Protein AF-A0A844M3V2-F1 (afdb_monomer_lite)

Secondary structure (DSSP, 8-state):
---TTHHHHHHHHHHHSS--HHHHHHHH-S--HHHHHHHHHHHHHTTS--------PPPP-

Radius of gyration: 12.6 Å; chains: 1; bounding box: 29×24×33 Å

InterPro domains:
  IPR002577 Helix-turn-helix, HxlR type [PF01638] (2-61)
  IPR002577 Helix-turn-helix, HxlR type [PS51118] (1-61)
  IPR036388 Winged helix-like DNA-binding domain superfamily [G3DSA:1.10.10.10] (1-61)
  IPR036390 Winged helix DNA-binding domain superfamily [SSF46785] (1-61)

Sequence (61 aa):
MNGKYKMSILYCLFRYEIVRYNELKRFLSSISFKTLTNTLRELENDGLIIRKEYAQIPPKV

pLDDT: mean 81.82, std 12.15, range [41.97, 92.44]

Structure (mmCIF, N/CA/C/O backbone):
data_AF-A0A844M3V2-F1
#
_entry.id   AF-A0A844M3V2-F1
#
loop_
_atom_site.group_PDB
_atom_site.id
_atom_site.type_symbol
_atom_site.label_atom_id
_atom_site.label_alt_id
_atom_site.label_comp_id
_atom_site.label_asym_id
_atom_site.label_entity_id
_atom_site.label_seq_id
_atom_site.pdbx_PDB_ins_code
_atom_site.Cartn_x
_atom_site.Cartn_y
_atom_site.Cartn_z
_atom_site.occupancy
_atom_site.B_iso_or_equiv
_atom_site.auth_seq_id
_atom_site.auth_comp_id
_atom_site.auth_asym_id
_atom_site.auth_atom_id
_atom_site.pdbx_PDB_model_num
ATOM 1 N N . MET A 1 1 ? 15.931 5.462 -11.075 1.00 41.97 1 MET A N 1
ATOM 2 C CA . MET A 1 1 ? 15.649 4.015 -11.245 1.00 41.97 1 MET A CA 1
ATOM 3 C C . MET A 1 1 ? 14.593 3.519 -10.235 1.00 41.97 1 MET A C 1
ATOM 5 O O . MET A 1 1 ? 14.790 2.502 -9.588 1.00 41.97 1 MET A O 1
ATOM 9 N N . ASN A 1 2 ? 13.451 4.214 -10.102 1.00 51.12 2 ASN A N 1
ATOM 10 C CA . ASN A 1 2 ? 12.448 3.981 -9.037 1.00 51.12 2 ASN A CA 1
ATOM 11 C C . ASN A 1 2 ? 11.135 3.333 -9.541 1.00 51.12 2 ASN A C 1
ATOM 13 O O . ASN A 1 2 ? 10.104 3.412 -8.885 1.00 51.12 2 ASN A O 1
ATOM 17 N N . GLY A 1 3 ? 11.149 2.709 -10.725 1.00 62.66 3 GLY A N 1
ATOM 18 C CA . GLY A 1 3 ? 9.940 2.173 -11.374 1.00 62.66 3 GLY A CA 1
ATOM 19 C C . GLY A 1 3 ? 9.714 0.666 -11.222 1.00 62.66 3 GLY A C 1
ATOM 20 O O . GLY A 1 3 ? 8.610 0.201 -11.487 1.00 62.66 3 GLY A O 1
ATOM 21 N N . LYS A 1 4 ? 10.722 -0.105 -10.778 1.00 75.62 4 LYS A N 1
ATOM 22 C CA . LYS A 1 4 ? 10.677 -1.583 -10.807 1.00 75.62 4 LYS A CA 1
ATOM 23 C C . LYS A 1 4 ? 9.481 -2.160 -10.044 1.00 75.62 4 LYS A C 1
ATOM 25 O O . LYS A 1 4 ? 8.921 -3.163 -10.463 1.00 75.62 4 LYS A O 1
ATOM 30 N N . TYR A 1 5 ? 9.094 -1.524 -8.940 1.00 83.56 5 TYR A N 1
ATOM 31 C CA . TYR A 1 5 ? 8.033 -2.028 -8.070 1.00 83.56 5 TYR A CA 1
ATOM 32 C C . TYR A 1 5 ? 6.685 -1.333 -8.271 1.00 83.56 5 TYR A C 1
ATOM 34 O O . TYR A 1 5 ? 5.671 -1.943 -7.951 1.00 83.56 5 TYR A O 1
ATOM 42 N N . LYS A 1 6 ? 6.644 -0.114 -8.840 1.00 85.38 6 LYS A N 1
ATOM 43 C CA . LYS A 1 6 ? 5.383 0.614 -9.088 1.00 85.38 6 LYS A CA 1
ATOM 44 C C . LYS A 1 6 ? 4.440 -0.215 -9.962 1.00 85.38 6 LYS A C 1
ATOM 46 O O . LYS A 1 6 ? 3.307 -0.463 -9.568 1.00 85.38 6 LYS A O 1
ATOM 51 N N . MET A 1 7 ? 4.941 -0.726 -11.089 1.00 86.31 7 MET A N 1
ATOM 52 C CA . MET A 1 7 ? 4.132 -1.541 -12.001 1.00 86.31 7 MET A CA 1
ATOM 53 C C . MET A 1 7 ? 3.689 -2.865 -11.378 1.00 86.31 7 MET A C 1
ATOM 55 O O . MET A 1 7 ? 2.537 -3.252 -11.531 1.00 86.31 7 MET A O 1
ATOM 59 N N . SER A 1 8 ? 4.560 -3.539 -10.626 1.00 87.56 8 SER A N 1
ATOM 60 C CA . SER A 1 8 ? 4.201 -4.794 -9.958 1.00 87.56 8 SER A CA 1
ATOM 61 C C . SER A 1 8 ? 3.141 -4.596 -8.871 1.00 87.56 8 SER A C 1
ATOM 63 O O . SER A 1 8 ? 2.254 -5.435 -8.730 1.00 87.56 8 SER A O 1
ATOM 65 N N . ILE A 1 9 ? 3.208 -3.487 -8.121 1.00 88.56 9 ILE A N 1
ATOM 66 C CA . ILE A 1 9 ? 2.191 -3.116 -7.127 1.00 88.56 9 ILE A CA 1
ATOM 67 C C . ILE A 1 9 ? 0.854 -2.863 -7.821 1.00 88.56 9 ILE A C 1
ATOM 69 O O . ILE A 1 9 ? -0.147 -3.452 -7.425 1.00 88.56 9 ILE A O 1
ATOM 73 N N . LEU A 1 10 ? 0.845 -2.042 -8.875 1.00 88.31 10 LEU A N 1
ATOM 74 C CA . LEU A 1 10 ? -0.374 -1.729 -9.622 1.00 88.31 10 LEU A CA 1
ATOM 75 C C . LEU A 1 10 ? -0.984 -2.974 -10.265 1.00 88.31 10 LEU A C 1
ATOM 77 O O . LEU A 1 10 ? -2.183 -3.183 -10.148 1.00 88.31 10 LEU A O 1
ATOM 81 N N . TYR A 1 11 ? -0.171 -3.842 -10.871 1.00 89.00 11 TYR A N 1
ATOM 82 C CA . TYR A 1 11 ? -0.645 -5.108 -11.430 1.00 89.00 11 TYR A CA 1
ATOM 83 C C . TYR A 1 11 ? -1.238 -6.028 -10.354 1.00 89.00 11 TYR A C 1
ATOM 85 O O . TYR A 1 11 ? -2.263 -6.666 -10.578 1.00 89.00 11 TYR A O 1
ATOM 93 N N . CYS A 1 12 ? -0.621 -6.084 -9.171 1.00 89.50 12 CYS A N 1
ATOM 94 C CA . CYS A 1 12 ? -1.140 -6.860 -8.049 1.00 89.50 12 CYS A CA 1
ATOM 95 C C . CYS A 1 12 ? -2.491 -6.305 -7.573 1.00 89.50 12 CYS A C 1
ATOM 97 O O . CYS A 1 12 ? -3.445 -7.065 -7.443 1.00 89.50 12 CYS A O 1
ATOM 99 N N . LEU A 1 13 ? -2.609 -4.988 -7.397 1.00 88.88 13 LEU A N 1
ATOM 100 C CA . LEU A 1 13 ? -3.871 -4.349 -7.016 1.00 88.88 13 LEU A CA 1
ATOM 101 C C . LEU A 1 13 ? -4.943 -4.491 -8.102 1.00 88.88 13 LEU A C 1
ATOM 103 O O . LEU A 1 13 ? -6.092 -4.749 -7.778 1.00 88.88 13 LEU A O 1
ATOM 107 N N . PHE A 1 14 ? -4.574 -4.415 -9.380 1.00 88.50 14 PHE A N 1
ATOM 108 C CA . PHE A 1 14 ? -5.495 -4.655 -10.491 1.00 88.50 14 PHE A CA 1
ATOM 109 C C . PHE A 1 14 ? -6.003 -6.103 -10.517 1.00 88.50 14 PHE A C 1
ATOM 111 O O . PHE A 1 14 ? -7.170 -6.348 -10.798 1.00 88.50 14 PHE A O 1
ATOM 118 N N . ARG A 1 15 ? -5.134 -7.075 -10.213 1.00 90.38 15 ARG A N 1
ATOM 119 C CA . ARG A 1 15 ? -5.475 -8.503 -10.249 1.00 90.38 15 ARG A CA 1
ATOM 120 C C . ARG A 1 15 ? -6.252 -8.987 -9.025 1.00 90.38 15 ARG A C 1
ATOM 122 O O . ARG A 1 15 ? -7.056 -9.902 -9.160 1.00 90.38 15 ARG A O 1
ATOM 129 N N . TYR A 1 16 ? -5.947 -8.454 -7.845 1.00 86.50 16 TYR A N 1
ATOM 130 C CA . TYR A 1 16 ? -6.482 -8.940 -6.568 1.00 86.50 16 TYR A CA 1
ATOM 131 C C . TYR A 1 16 ? -7.448 -7.955 -5.892 1.00 86.50 16 TYR A C 1
ATOM 133 O O . TYR A 1 16 ? -8.005 -8.299 -4.855 1.00 86.50 16 TYR A O 1
ATOM 141 N N . GLU A 1 17 ? -7.638 -6.758 -6.462 1.00 82.44 17 GLU A N 1
ATOM 142 C CA . GLU A 1 17 ? -8.491 -5.642 -6.011 1.00 82.44 17 GLU A CA 1
ATOM 143 C C . GLU A 1 17 ? -8.137 -5.068 -4.629 1.00 82.44 17 GLU A C 1
ATOM 145 O O . GLU A 1 17 ? -7.816 -3.886 -4.498 1.00 82.44 17 GLU A O 1
ATOM 150 N N . ILE A 1 18 ? -8.149 -5.895 -3.583 1.00 84.25 18 ILE A N 1
ATOM 151 C CA . ILE A 1 18 ? -7.852 -5.518 -2.201 1.00 84.25 18 ILE A CA 1
ATOM 152 C C . ILE A 1 18 ? -6.744 -6.428 -1.676 1.00 84.25 18 ILE A C 1
ATOM 154 O O . ILE A 1 18 ? -6.939 -7.621 -1.464 1.00 84.25 18 ILE A O 1
ATOM 158 N N . VAL A 1 19 ? -5.576 -5.848 -1.401 1.00 87.69 19 VAL A N 1
ATOM 159 C CA . VAL A 1 19 ? -4.409 -6.591 -0.909 1.00 87.69 19 VAL A CA 1
ATOM 160 C C . VAL A 1 19 ? -3.889 -5.944 0.366 1.00 87.69 19 VAL A C 1
ATOM 162 O O . VAL A 1 19 ? -3.645 -4.736 0.410 1.00 87.69 19 VAL A O 1
ATOM 165 N N . ARG A 1 20 ? -3.682 -6.737 1.425 1.00 87.31 20 ARG A N 1
ATOM 166 C CA . ARG A 1 20 ? -3.042 -6.235 2.649 1.00 87.31 20 ARG A CA 1
ATOM 167 C C . ARG A 1 20 ? -1.564 -5.961 2.409 1.00 87.31 20 ARG A C 1
ATOM 169 O O . ARG A 1 20 ? -0.906 -6.663 1.648 1.00 87.31 20 ARG A O 1
ATOM 176 N N . TYR A 1 21 ? -1.000 -5.020 3.160 1.00 86.44 21 TYR A N 1
ATOM 177 C CA . TYR A 1 21 ? 0.418 -4.662 3.059 1.00 86.44 21 TYR A CA 1
ATOM 178 C C . TYR A 1 21 ? 1.361 -5.877 3.137 1.00 86.44 21 TYR A C 1
ATOM 180 O O . TYR A 1 21 ? 2.288 -6.008 2.338 1.00 86.44 21 TYR A O 1
ATOM 188 N N . ASN A 1 22 ? 1.104 -6.799 4.071 1.00 86.38 22 ASN A N 1
ATOM 189 C CA . ASN A 1 22 ? 1.951 -7.977 4.246 1.00 86.38 22 ASN A CA 1
ATOM 190 C C . ASN A 1 22 ? 1.813 -8.976 3.083 1.00 86.38 22 ASN A C 1
ATOM 192 O O . ASN A 1 22 ? 2.792 -9.606 2.694 1.00 86.38 22 ASN A O 1
ATOM 196 N N . GLU A 1 23 ? 0.621 -9.092 2.493 1.00 87.81 23 GLU A N 1
ATOM 197 C CA . GLU A 1 23 ? 0.377 -9.925 1.310 1.00 87.81 23 GLU A CA 1
ATOM 198 C C . GLU A 1 23 ? 1.057 -9.321 0.081 1.00 87.81 23 GLU A C 1
ATOM 200 O O . GLU A 1 23 ? 1.804 -10.011 -0.609 1.00 87.81 23 GLU A O 1
ATOM 205 N N . LEU A 1 24 ? 0.922 -8.006 -0.117 1.00 87.81 24 LEU A N 1
ATOM 206 C CA . LEU A 1 24 ? 1.596 -7.269 -1.184 1.00 87.81 24 LEU A CA 1
ATOM 207 C C . LEU A 1 24 ? 3.120 -7.427 -1.097 1.00 87.81 24 LEU A C 1
ATOM 209 O O . LEU A 1 24 ? 3.790 -7.666 -2.102 1.00 87.81 24 LEU A O 1
ATOM 213 N N . LYS A 1 25 ? 3.677 -7.379 0.119 1.00 87.56 25 LYS A N 1
ATOM 214 C CA . LYS A 1 25 ? 5.095 -7.662 0.348 1.00 87.56 25 LYS A CA 1
ATOM 215 C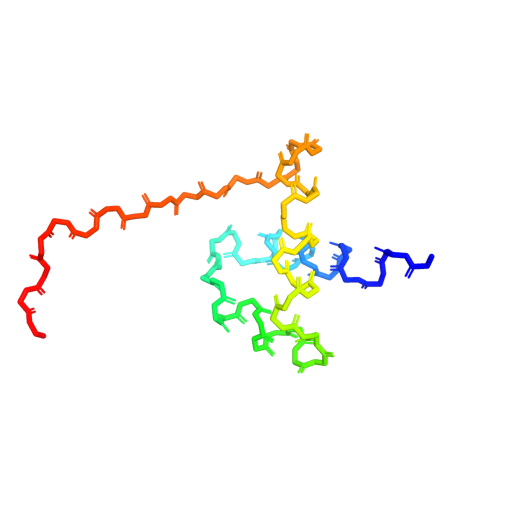 C . LYS A 1 25 ? 5.477 -9.094 -0.031 1.00 87.56 25 LYS A C 1
ATOM 217 O O . LYS A 1 25 ? 6.543 -9.281 -0.610 1.00 87.56 25 LYS A O 1
ATOM 222 N N . ARG A 1 26 ? 4.645 -10.098 0.272 1.00 86.94 26 ARG A N 1
ATOM 223 C CA . ARG A 1 26 ? 4.900 -11.495 -0.133 1.00 86.94 26 ARG A CA 1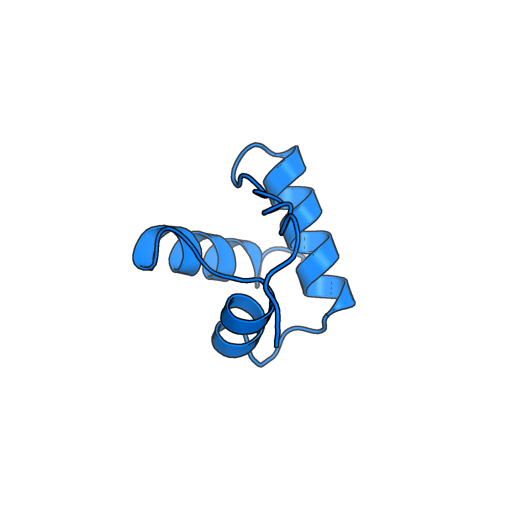
ATOM 224 C C . ARG A 1 26 ? 4.866 -11.654 -1.651 1.00 86.94 26 ARG A C 1
ATOM 226 O O . ARG A 1 26 ? 5.761 -12.297 -2.191 1.00 86.94 26 ARG A O 1
ATOM 233 N N . PHE A 1 27 ? 3.932 -11.006 -2.344 1.00 85.00 27 PHE A N 1
ATOM 234 C CA . PHE A 1 27 ? 3.911 -10.996 -3.812 1.00 85.00 27 PHE A CA 1
ATOM 235 C C . PHE A 1 27 ? 5.171 -10.371 -4.411 1.00 85.00 27 PHE A C 1
ATOM 237 O O . PHE A 1 27 ? 5.687 -10.849 -5.417 1.00 85.00 27 PHE A O 1
ATOM 244 N N . LEU A 1 28 ? 5.689 -9.321 -3.774 1.00 84.12 28 LEU A N 1
ATOM 245 C CA . LEU A 1 28 ? 6.849 -8.588 -4.270 1.00 84.12 28 LEU A CA 1
ATOM 246 C C . LEU A 1 28 ? 8.192 -9.138 -3.782 1.00 84.12 28 LEU A C 1
ATOM 248 O O . LEU A 1 28 ? 9.186 -8.693 -4.342 1.00 84.12 28 LEU A O 1
ATOM 252 N N . SER A 1 29 ? 8.202 -10.041 -2.779 1.00 76.44 29 SER A N 1
ATOM 253 C CA . SER A 1 29 ? 9.270 -10.829 -2.100 1.00 76.44 29 SER A CA 1
ATOM 254 C C . SER A 1 29 ? 10.697 -10.248 -2.002 1.00 76.44 29 SER A C 1
ATOM 256 O O . SER A 1 29 ? 11.326 -10.320 -0.954 1.00 76.44 29 SER A O 1
ATOM 258 N N . SER A 1 30 ? 11.207 -9.644 -3.066 1.00 81.44 30 SER A N 1
ATOM 259 C CA . SER A 1 30 ? 12.484 -8.9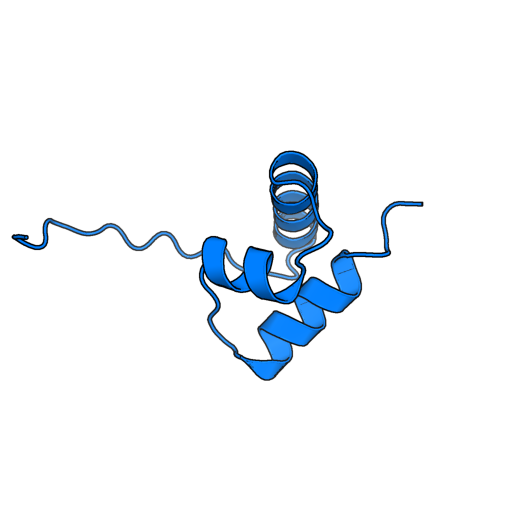49 -3.203 1.00 81.44 30 SER A CA 1
ATOM 260 C C . SER A 1 30 ? 12.483 -7.483 -2.723 1.00 81.44 30 SER A C 1
ATOM 262 O O . SER A 1 30 ? 13.542 -6.853 -2.753 1.00 81.44 30 SER A O 1
ATOM 264 N N . ILE A 1 31 ? 11.341 -6.902 -2.329 1.00 86.06 31 ILE A N 1
ATOM 265 C CA . ILE A 1 31 ? 11.264 -5.493 -1.900 1.00 86.06 31 ILE A CA 1
ATOM 266 C C . ILE A 1 31 ? 11.432 -5.328 -0.381 1.00 86.06 31 ILE A C 1
ATOM 268 O O . ILE A 1 31 ? 10.778 -5.992 0.428 1.00 86.06 31 ILE A O 1
ATOM 272 N N . SER A 1 32 ? 12.277 -4.379 0.021 1.00 86.94 32 SER A N 1
ATOM 273 C CA . SER A 1 32 ? 12.422 -3.967 1.420 1.00 86.94 32 SER A CA 1
ATOM 274 C C . SER A 1 32 ? 11.181 -3.221 1.917 1.00 86.94 32 SER A C 1
ATOM 276 O O . SER A 1 32 ? 10.580 -2.446 1.175 1.00 86.94 32 SER A O 1
ATOM 278 N N . PHE A 1 33 ? 10.847 -3.366 3.204 1.00 86.69 33 PHE A N 1
ATOM 279 C CA . PHE A 1 33 ? 9.710 -2.678 3.839 1.00 86.69 33 PHE A CA 1
ATOM 280 C C . PHE A 1 33 ? 9.722 -1.159 3.609 1.00 86.69 33 PHE A C 1
ATOM 282 O O . PHE A 1 33 ? 8.721 -0.585 3.193 1.00 86.69 33 PHE A O 1
ATOM 289 N N . LYS A 1 34 ? 10.881 -0.514 3.812 1.00 88.62 34 LYS A N 1
ATOM 290 C CA . LYS A 1 34 ? 11.053 0.933 3.606 1.00 88.62 34 LYS A CA 1
ATOM 291 C C . LYS A 1 34 ? 10.741 1.347 2.166 1.00 88.62 34 LYS A C 1
ATOM 293 O O . LYS A 1 34 ? 10.028 2.319 1.946 1.00 88.62 34 LYS A O 1
ATOM 298 N N . THR A 1 35 ? 11.250 0.592 1.194 1.00 88.56 35 THR A N 1
ATOM 299 C CA . THR A 1 35 ? 11.018 0.858 -0.230 1.00 88.56 35 THR A CA 1
ATOM 300 C C . THR A 1 35 ? 9.556 0.646 -0.593 1.00 88.56 35 THR A C 1
ATOM 302 O O . THR A 1 35 ? 8.983 1.506 -1.247 1.00 88.56 35 THR A O 1
ATOM 305 N N . LEU A 1 36 ? 8.929 -0.434 -0.113 1.00 88.50 36 LEU A N 1
ATOM 306 C CA . LEU A 1 36 ? 7.509 -0.702 -0.344 1.00 88.50 36 LEU A CA 1
ATOM 307 C C . LEU A 1 36 ? 6.631 0.431 0.187 1.00 88.50 36 LEU A C 1
ATOM 309 O O . LEU A 1 36 ? 5.770 0.924 -0.533 1.00 88.50 36 LEU A O 1
ATOM 313 N N . THR A 1 37 ? 6.883 0.886 1.414 1.00 89.81 37 THR A N 1
ATOM 314 C CA . THR A 1 37 ? 6.137 1.999 2.010 1.00 89.81 37 THR A CA 1
ATOM 315 C C . THR A 1 37 ? 6.331 3.291 1.222 1.00 89.81 37 THR A C 1
ATOM 317 O O . THR A 1 37 ? 5.348 3.964 0.934 1.00 89.81 37 THR A O 1
ATOM 320 N N . ASN A 1 38 ? 7.563 3.626 0.826 1.00 90.62 38 ASN A N 1
ATOM 321 C CA . ASN A 1 38 ? 7.815 4.820 0.016 1.00 90.62 38 ASN A CA 1
ATOM 322 C C . ASN A 1 38 ? 7.104 4.744 -1.340 1.00 90.62 38 ASN A C 1
ATOM 324 O O . ASN A 1 38 ? 6.430 5.693 -1.721 1.00 90.62 38 ASN A O 1
ATOM 328 N N . THR A 1 39 ? 7.182 3.604 -2.030 1.00 89.56 39 THR A N 1
ATOM 329 C CA . THR A 1 39 ? 6.517 3.420 -3.325 1.00 89.56 39 THR A CA 1
ATOM 330 C C . THR A 1 39 ? 4.995 3.485 -3.201 1.00 89.56 39 THR A C 1
ATOM 332 O O . THR A 1 39 ? 4.355 4.097 -4.048 1.00 89.56 39 THR A O 1
ATOM 335 N N . LEU A 1 40 ? 4.407 2.909 -2.148 1.00 89.31 40 LEU A N 1
ATOM 336 C CA . LEU A 1 40 ? 2.970 3.026 -1.888 1.00 89.31 40 LEU A CA 1
ATOM 337 C C . LEU A 1 40 ? 2.558 4.473 -1.604 1.00 89.31 40 LEU A C 1
ATOM 339 O O . LEU A 1 40 ? 1.556 4.919 -2.143 1.00 89.31 40 LEU A O 1
ATOM 343 N N . ARG A 1 41 ? 3.345 5.222 -0.822 1.00 90.69 41 ARG A N 1
ATOM 344 C CA . ARG A 1 41 ? 3.079 6.647 -0.565 1.00 90.69 41 ARG A CA 1
ATOM 345 C C . ARG A 1 41 ? 3.177 7.492 -1.828 1.00 90.69 41 ARG A C 1
ATOM 347 O O . ARG A 1 41 ? 2.357 8.378 -2.008 1.00 90.69 41 ARG A O 1
ATOM 354 N N . GLU A 1 42 ? 4.149 7.220 -2.699 1.00 91.12 42 GLU A N 1
ATOM 355 C CA . GLU A 1 42 ? 4.224 7.873 -4.012 1.00 91.12 42 GLU A CA 1
ATOM 356 C C . GLU A 1 42 ? 2.969 7.571 -4.839 1.00 91.12 42 GLU A C 1
ATOM 358 O O . GLU A 1 42 ? 2.322 8.495 -5.305 1.00 91.12 42 GLU A O 1
ATOM 363 N N . LEU A 1 43 ? 2.582 6.295 -4.958 1.00 89.62 43 LEU A N 1
ATOM 364 C CA . LEU A 1 43 ? 1.393 5.890 -5.717 1.00 89.62 43 LEU A CA 1
ATOM 365 C C . LEU A 1 43 ? 0.089 6.462 -5.136 1.00 89.62 43 LEU A C 1
ATOM 367 O O . LEU A 1 43 ? -0.831 6.764 -5.889 1.00 89.62 43 LEU A O 1
ATOM 371 N N . GLU A 1 44 ? -0.002 6.596 -3.814 1.00 90.88 44 GLU A N 1
ATOM 372 C CA . GLU A 1 44 ? -1.127 7.239 -3.125 1.00 90.88 44 GLU A CA 1
ATOM 373 C C . GLU A 1 44 ? -1.155 8.744 -3.423 1.00 90.88 44 GLU A C 1
ATOM 375 O O . GLU A 1 44 ? -2.206 9.287 -3.748 1.00 90.88 44 GLU A O 1
ATOM 380 N N . ASN A 1 45 ? 0.006 9.405 -3.390 1.00 92.44 45 ASN A N 1
ATOM 381 C CA . ASN A 1 45 ? 0.142 10.825 -3.715 1.00 92.44 45 ASN A CA 1
ATOM 382 C C . ASN A 1 45 ? -0.137 11.124 -5.199 1.00 92.44 45 ASN A C 1
ATOM 384 O O . ASN A 1 45 ? -0.682 12.174 -5.520 1.00 92.44 45 ASN A O 1
ATOM 388 N N . ASP A 1 46 ? 0.212 10.198 -6.096 1.00 90.62 46 ASP A N 1
ATOM 389 C CA . ASP A 1 46 ? -0.158 10.226 -7.517 1.00 90.62 46 ASP A CA 1
ATOM 390 C C . ASP A 1 46 ? -1.663 9.932 -7.743 1.00 90.62 46 ASP A C 1
ATOM 392 O O . ASP A 1 46 ? -2.150 10.040 -8.866 1.00 90.62 46 ASP A O 1
ATOM 396 N N . GLY A 1 47 ? -2.415 9.541 -6.704 1.00 89.62 47 GLY A N 1
ATOM 397 C CA . GLY A 1 47 ? -3.841 9.205 -6.801 1.00 89.62 47 GLY A CA 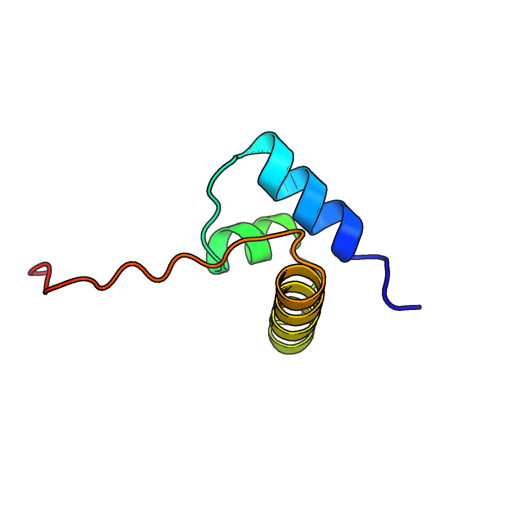1
ATOM 398 C C . GLY A 1 47 ? -4.129 7.861 -7.482 1.00 89.62 47 GLY A C 1
ATOM 399 O O . GLY A 1 47 ? -5.260 7.606 -7.889 1.00 89.62 47 GLY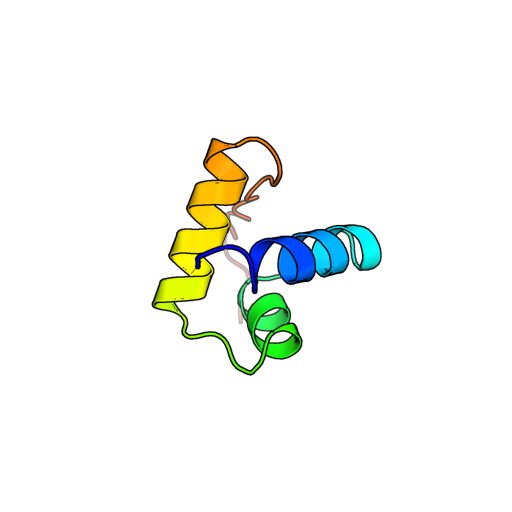 A O 1
ATOM 400 N N . LEU A 1 48 ? -3.120 6.995 -7.620 1.00 88.62 48 LEU A N 1
ATOM 401 C CA . LEU A 1 48 ? -3.228 5.702 -8.306 1.00 88.62 48 LEU A CA 1
ATOM 402 C C . LEU A 1 48 ? -3.720 4.576 -7.394 1.00 88.62 48 LEU A C 1
ATOM 404 O O . LEU A 1 48 ? -4.234 3.570 -7.881 1.00 88.62 48 LEU A O 1
ATOM 408 N N . ILE A 1 49 ? -3.528 4.710 -6.082 1.00 89.25 49 ILE A N 1
ATOM 409 C CA . ILE A 1 49 ? -3.970 3.727 -5.090 1.00 89.25 49 ILE A CA 1
ATOM 410 C C . ILE A 1 49 ? -4.657 4.426 -3.921 1.00 89.25 49 ILE A C 1
ATOM 412 O O . ILE A 1 49 ? -4.364 5.578 -3.613 1.00 89.25 49 ILE A O 1
ATOM 416 N N . ILE A 1 50 ? -5.530 3.696 -3.227 1.00 87.06 50 ILE A N 1
ATOM 417 C CA . ILE A 1 50 ? -6.221 4.185 -2.033 1.00 87.06 50 ILE A CA 1
ATOM 418 C C . ILE A 1 50 ? -5.847 3.286 -0.860 1.00 87.06 50 ILE A C 1
ATOM 420 O O . ILE A 1 50 ? -6.149 2.089 -0.857 1.00 87.06 50 ILE A O 1
ATOM 424 N N . ARG A 1 51 ? -5.215 3.854 0.170 1.00 86.94 51 ARG A N 1
ATOM 425 C CA . ARG A 1 51 ? -5.012 3.149 1.434 1.00 86.94 51 ARG A CA 1
ATOM 426 C C . ARG A 1 51 ? -6.276 3.250 2.275 1.00 86.94 51 ARG A C 1
ATOM 428 O O . ARG A 1 51 ? -6.624 4.308 2.788 1.00 86.94 51 ARG A O 1
ATOM 435 N N . LYS A 1 52 ? -6.938 2.113 2.467 1.00 83.69 52 LYS A N 1
ATOM 436 C CA . LYS A 1 52 ? -8.047 1.998 3.412 1.00 83.69 52 LYS A CA 1
ATOM 437 C C . LYS A 1 52 ? -7.537 1.473 4.745 1.00 83.69 52 LYS A C 1
ATOM 439 O O . LYS A 1 52 ? -7.132 0.315 4.853 1.00 83.69 52 LYS A O 1
ATOM 444 N N . GLU A 1 53 ? -7.554 2.328 5.760 1.00 78.56 53 GLU A N 1
ATOM 445 C CA . GLU A 1 53 ? -7.324 1.900 7.135 1.00 78.56 53 GLU A CA 1
ATOM 446 C C . GLU A 1 53 ? -8.613 1.301 7.683 1.00 78.56 53 GLU A C 1
ATOM 448 O O . GLU A 1 53 ? -9.637 1.967 7.824 1.00 78.56 53 GLU A O 1
ATOM 453 N N . TYR A 1 54 ? -8.571 0.004 7.960 1.00 73.81 54 TYR A N 1
ATOM 454 C CA . TYR A 1 54 ? -9.651 -0.662 8.662 1.00 73.81 54 TYR A CA 1
ATOM 455 C C . TYR A 1 54 ? -9.433 -0.417 10.150 1.00 73.81 54 TYR A C 1
ATOM 457 O O . TYR A 1 54 ? -8.612 -1.087 10.776 1.00 73.81 54 TYR A O 1
ATOM 465 N N . ALA A 1 55 ? -10.141 0.569 10.705 1.00 66.12 55 ALA A N 1
ATOM 466 C CA . ALA A 1 55 ? -10.227 0.753 12.145 1.00 66.12 55 ALA A CA 1
ATOM 467 C C . ALA A 1 55 ? -10.930 -0.476 12.730 1.00 66.12 55 ALA A C 1
ATOM 469 O O . ALA A 1 55 ? -12.156 -0.581 12.719 1.00 66.12 55 ALA A O 1
ATOM 470 N N . GLN A 1 56 ? -10.145 -1.448 13.185 1.00 57.09 56 GLN A N 1
ATOM 47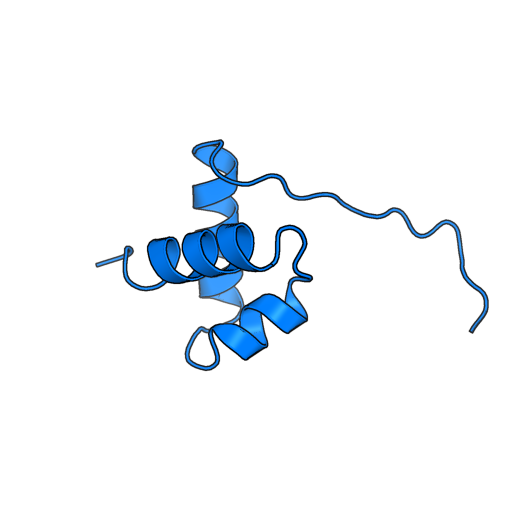1 C CA . GLN A 1 56 ? -10.664 -2.557 13.966 1.00 57.09 56 GLN A CA 1
ATOM 472 C C . GLN A 1 56 ? -11.061 -2.010 15.343 1.00 57.09 56 GLN A C 1
ATOM 474 O O . GLN A 1 56 ? -10.264 -1.967 16.274 1.00 57.09 56 GLN A O 1
ATOM 479 N N . ILE A 1 57 ? -12.304 -1.544 15.450 1.00 57.88 57 ILE A N 1
ATOM 480 C CA . ILE A 1 57 ? -13.027 -1.451 16.722 1.00 57.88 57 ILE A CA 1
ATOM 481 C C . ILE A 1 57 ? -13.180 -2.914 17.184 1.00 57.88 57 ILE A C 1
ATOM 483 O O . ILE A 1 57 ? -13.532 -3.769 16.369 1.00 57.88 57 ILE A O 1
ATOM 487 N N . PRO A 1 58 ? -12.740 -3.244 18.404 1.00 52.16 58 PRO A N 1
ATOM 488 C CA . PRO A 1 58 ? -11.850 -4.371 18.671 1.00 52.16 58 PRO A CA 1
ATOM 489 C C . PRO A 1 58 ? -12.474 -5.724 18.291 1.00 52.16 58 PRO A C 1
ATOM 491 O O . PRO A 1 58 ? -13.596 -6.007 18.711 1.00 52.16 58 PRO A O 1
ATOM 494 N N . PRO A 1 59 ? -11.762 -6.629 17.601 1.00 54.31 59 PRO A N 1
ATOM 495 C CA . PRO A 1 59 ? -12.074 -8.044 17.663 1.00 54.31 59 PRO A CA 1
ATOM 496 C C . PRO A 1 59 ? -11.327 -8.646 18.846 1.00 54.31 59 PRO A C 1
ATOM 498 O O . PRO A 1 59 ? -10.105 -8.559 18.966 1.00 54.31 59 PRO A O 1
ATOM 501 N N . LYS A 1 60 ? -12.096 -9.258 19.736 1.00 54.28 60 LYS A N 1
ATOM 502 C CA . LYS A 1 60 ? -11.605 -10.248 20.689 1.00 54.28 60 LYS A CA 1
ATOM 503 C C . LYS A 1 60 ? -10.850 -11.344 19.908 1.00 54.28 60 LYS A C 1
ATOM 505 O O . LYS A 1 60 ? -11.337 -11.728 18.851 1.00 54.28 60 LYS A O 1
ATOM 510 N N . VAL A 1 61 ? -9.696 -11.733 20.466 1.00 66.00 61 VAL A N 1
ATOM 511 C CA . VAL A 1 61 ? -8.720 -12.792 20.101 1.00 66.00 61 VAL A CA 1
ATOM 512 C C . VAL A 1 61 ? -8.966 -13.631 18.846 1.00 66.00 61 VAL A C 1
ATOM 514 O O . VAL A 1 61 ? -10.030 -14.276 18.742 1.00 66.00 61 VAL A O 1
#

Organism: NCBI:txid861445

Foldseek 3Di:
DLCPCLVVLLVCCVVVVDDDPVRSCVSVVPDDPVSSVVSVVVCVVVVNDDDDDDPCPDDDD